Protein AF-A0A7J2ZHB6-F1 (afdb_monomer)

Foldseek 3Di:
DPDPVVVDQADWAADDDDPDPVCVPDPLSVLVVVCVRGVVDDVVDPDCLLSLLSVLQLCCLQPVVDFDALVSSCVSSVVVVDHDDSVVSVVSLVVCVRLQQWDADPRTIHGDDDPPDDRRPSPVSVVVSVVVVVVVVVVVVVVVVVVVVVVVVD

Nearest PDB structures (foldseek):
  4ray-assembly1_A  TM=6.990E-01  e=2.306E-03  Magnetospirillum gryphiswaldense MSR-1 v2
  2qen-assembly1_A  TM=7.026E-01  e=2.175E-01  unclassified
  5c8h-assembly1_A  TM=6.369E-01  e=1.613E-01  Homo sapiens
  7ctg-assembly1_B  TM=5.648E-01  e=9.993E-02  Homo sapiens
  5ujm-assembly1_B  TM=4.533E-01  e=2.049E-01  Homo sapiens

Sequence (154 aa):
MIPEASLIESEFVVRDMQLTKEVRMTKKSLIRWIALSLGLISPNESRKTMLDLLEALFYFQLSEGKEPDVHELTEYMRKNGREVSEKTVFYHLLQLKKAGLVKRNKGRYSFPQSPEAEKGDVASSIEYTYKRNSEEAFRKIKEALVVLSRMYRK

Solvent-accessible surface area (backbone atoms only — not comparable to full-atom values): 9055 Å² total; per-residue (Å²): 132,81,64,67,75,78,72,58,90,71,77,87,46,80,51,94,71,88,85,49,72,74,38,71,72,38,73,70,42,42,50,49,49,52,35,43,30,50,53,76,45,61,88,89,60,80,77,51,65,67,53,50,48,49,50,40,52,49,44,32,36,71,74,66,72,41,63,45,37,65,65,58,44,41,51,51,34,40,76,71,78,37,92,67,55,61,70,58,53,50,51,51,52,50,52,36,34,69,61,55,58,32,41,77,57,97,74,22,39,40,63,45,74,33,98,87,51,63,94,68,47,57,66,56,16,54,51,46,50,53,51,54,54,47,52,54,51,51,50,54,52,51,53,52,51,55,55,51,56,59,60,77,75,107

Secondary structure (DSSP, 8-state):
---GGGG-S-----------HHHHT-HHHHHHHHHHHTTSS-TT----HHHHHHHHHHIIIIIS-----HHHHHHHHHHTT----HHHHHHHHHHHHHTTS-EEETTEEE----TTPPTT-HHHHHHHHHHHHHHHHHHHHHHHHHHHHHHHT-

pLDDT: mean 91.48, std 6.8, range [61.19, 98.31]

Structure (mmCIF, N/CA/C/O backbone):
data_AF-A0A7J2ZHB6-F1
#
_entry.id   AF-A0A7J2ZHB6-F1
#
loop_
_atom_site.group_PDB
_atom_site.id
_atom_site.type_symbol
_atom_site.label_atom_id
_atom_site.label_alt_id
_atom_site.label_comp_id
_atom_site.label_asym_id
_atom_site.label_entity_id
_atom_site.label_seq_id
_atom_site.pdbx_PDB_ins_code
_atom_site.Cartn_x
_atom_site.Cartn_y
_atom_site.Cartn_z
_atom_site.occupancy
_atom_site.B_iso_or_equiv
_atom_site.auth_seq_id
_atom_site.auth_comp_id
_atom_site.auth_asym_id
_atom_site.auth_atom_id
_atom_site.pdbx_PDB_model_num
ATOM 1 N N . MET A 1 1 ? 30.859 0.999 -14.050 1.00 73.56 1 MET A N 1
ATOM 2 C CA . MET A 1 1 ? 29.656 0.141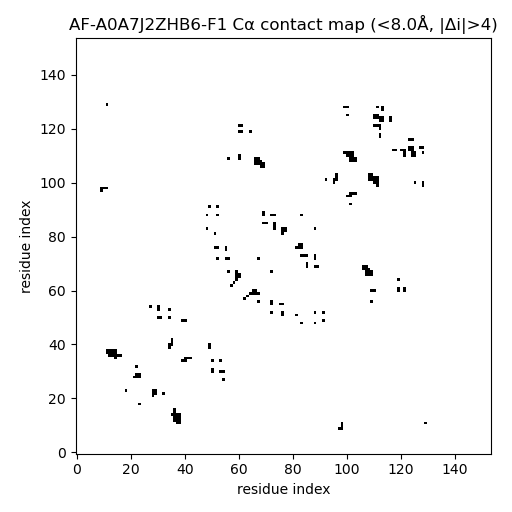 -14.013 1.00 73.56 1 MET A CA 1
ATOM 3 C C . MET A 1 1 ? 28.553 0.952 -13.354 1.00 73.56 1 MET A C 1
ATOM 5 O O . MET 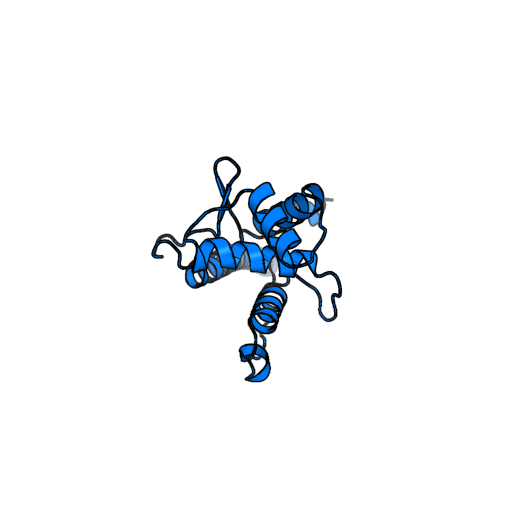A 1 1 ? 28.826 1.546 -12.319 1.00 73.56 1 MET A O 1
ATOM 9 N N . ILE A 1 2 ? 27.383 1.088 -13.981 1.00 79.44 2 ILE A N 1
ATOM 10 C CA . ILE A 1 2 ? 26.264 1.836 -13.384 1.00 79.44 2 ILE A CA 1
ATOM 11 C C . ILE A 1 2 ? 25.688 0.978 -12.244 1.00 79.44 2 ILE A C 1
ATOM 13 O O . ILE A 1 2 ? 25.465 -0.209 -12.479 1.00 79.44 2 ILE A O 1
ATOM 17 N N . PRO A 1 3 ? 25.466 1.514 -11.029 1.00 89.50 3 PRO A N 1
ATOM 18 C CA . PRO A 1 3 ? 24.839 0.753 -9.952 1.00 89.50 3 PRO A CA 1
ATOM 19 C C . PRO A 1 3 ? 23.414 0.347 -10.343 1.00 89.50 3 PRO A C 1
ATOM 21 O O . PRO A 1 3 ? 22.564 1.214 -10.531 1.00 89.50 3 PRO A O 1
ATOM 24 N N . GLU A 1 4 ? 23.125 -0.949 -10.440 1.00 88.31 4 GLU A N 1
ATOM 25 C CA . GLU A 1 4 ? 21.820 -1.451 -10.910 1.00 88.31 4 GLU A CA 1
ATOM 26 C C . GLU A 1 4 ? 20.647 -0.924 -10.076 1.00 88.31 4 GLU A C 1
ATOM 28 O O . GLU A 1 4 ? 19.624 -0.522 -10.621 1.00 88.31 4 GLU A O 1
ATOM 33 N N . ALA A 1 5 ? 20.831 -0.806 -8.759 1.00 89.06 5 ALA A N 1
ATOM 34 C CA . ALA A 1 5 ? 19.823 -0.253 -7.858 1.00 89.06 5 ALA A CA 1
ATOM 35 C C . ALA A 1 5 ? 19.419 1.191 -8.211 1.00 89.06 5 ALA A C 1
ATOM 37 O O . ALA A 1 5 ? 18.286 1.587 -7.958 1.00 89.06 5 ALA A O 1
ATOM 38 N N . SER A 1 6 ? 20.319 1.978 -8.814 1.00 89.38 6 SER A N 1
ATOM 39 C CA . SER A 1 6 ? 20.014 3.354 -9.236 1.00 89.38 6 SER A CA 1
ATOM 40 C C . SER A 1 6 ? 19.110 3.427 -10.471 1.00 89.38 6 SER A C 1
ATOM 42 O O . SER A 1 6 ? 18.554 4.485 -10.751 1.00 89.38 6 SER A O 1
ATOM 44 N N . LEU A 1 7 ? 18.939 2.310 -11.186 1.00 90.50 7 LEU A N 1
ATOM 45 C CA . LEU A 1 7 ? 18.047 2.195 -12.340 1.00 90.50 7 LEU A CA 1
ATOM 46 C C . LEU A 1 7 ? 16.606 1.840 -11.936 1.00 90.50 7 LEU A C 1
ATOM 48 O O . LEU A 1 7 ? 15.701 1.909 -12.766 1.00 90.50 7 LEU A O 1
ATOM 52 N N . ILE A 1 8 ? 16.379 1.455 -10.675 1.00 89.38 8 ILE A N 1
ATOM 53 C CA . ILE A 1 8 ? 15.058 1.080 -10.168 1.00 89.38 8 ILE A CA 1
ATOM 54 C C . ILE A 1 8 ? 14.340 2.340 -9.681 1.00 89.38 8 ILE A C 1
ATOM 56 O O . ILE A 1 8 ? 14.593 2.843 -8.589 1.00 89.38 8 ILE A O 1
ATOM 60 N N . GLU A 1 9 ? 13.411 2.845 -10.492 1.00 85.75 9 GLU A N 1
ATOM 61 C CA . GLU A 1 9 ? 12.576 3.994 -10.114 1.00 85.75 9 GLU A CA 1
ATOM 62 C C . GLU A 1 9 ? 11.514 3.631 -9.065 1.00 85.75 9 GLU A C 1
ATOM 64 O O . GLU A 1 9 ? 11.199 4.435 -8.187 1.00 85.75 9 GLU A O 1
ATOM 69 N N . SER A 1 10 ? 10.955 2.421 -9.147 1.00 83.31 10 SER A N 1
ATOM 70 C CA . SER A 1 10 ? 9.963 1.912 -8.197 1.00 83.31 10 SER A CA 1
ATOM 71 C C . SER A 1 10 ? 9.872 0.391 -8.263 1.00 83.31 10 SER A C 1
ATOM 73 O O . S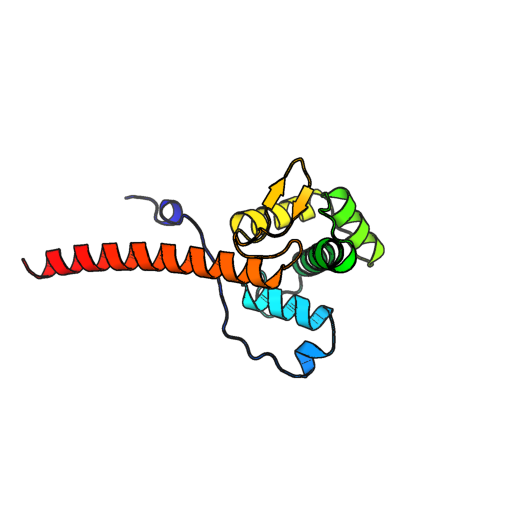ER A 1 10 ? 10.062 -0.190 -9.330 1.00 83.31 10 SER A O 1
ATOM 75 N N . GLU A 1 11 ? 9.522 -0.228 -7.139 1.00 85.19 11 GLU A N 1
ATOM 76 C CA . GLU A 1 11 ? 9.213 -1.653 -7.040 1.00 85.19 11 GLU A CA 1
ATOM 77 C C . GLU A 1 11 ? 7.798 -1.806 -6.480 1.00 85.19 11 GLU A C 1
ATOM 79 O O . GLU A 1 11 ? 7.431 -1.152 -5.500 1.00 85.19 11 GLU A O 1
ATOM 84 N N . PHE A 1 12 ? 6.992 -2.645 -7.123 1.00 85.69 12 PHE A N 1
ATOM 85 C CA . PHE A 1 12 ? 5.634 -2.955 -6.699 1.00 85.69 12 PHE A CA 1
ATOM 86 C C . PHE A 1 12 ? 5.347 -4.431 -6.956 1.00 85.69 12 PHE A C 1
ATOM 88 O O . PHE A 1 12 ? 5.845 -5.024 -7.913 1.00 85.69 12 PHE A O 1
ATOM 95 N N . VAL A 1 13 ? 4.539 -5.026 -6.083 1.00 89.88 13 VAL A N 1
ATOM 96 C CA . VAL A 1 13 ? 4.200 -6.447 -6.128 1.00 89.88 13 VAL A CA 1
ATOM 97 C C . VAL A 1 13 ? 2.688 -6.581 -6.156 1.00 89.88 13 VAL A C 1
ATOM 99 O O . VAL A 1 13 ? 2.001 -6.018 -5.310 1.00 89.88 13 VAL A O 1
ATOM 102 N N . VAL A 1 14 ? 2.182 -7.366 -7.104 1.00 92.44 14 VAL A N 1
ATOM 103 C CA . VAL A 1 14 ? 0.791 -7.828 -7.118 1.00 92.44 14 VAL A CA 1
ATOM 104 C C . VAL A 1 14 ? 0.821 -9.345 -7.135 1.00 92.44 14 VAL A C 1
ATOM 106 O O . VAL A 1 14 ? 1.302 -9.950 -8.091 1.00 92.44 14 VAL A O 1
ATOM 109 N N . ARG A 1 15 ? 0.356 -9.966 -6.053 1.00 94.75 15 ARG A N 1
ATOM 110 C CA . ARG A 1 15 ? 0.237 -11.420 -5.942 1.00 94.75 15 ARG A CA 1
ATOM 111 C C . ARG A 1 15 ? -1.157 -11.829 -6.392 1.00 94.75 15 ARG A C 1
ATOM 113 O O . ARG A 1 15 ? -2.143 -11.339 -5.846 1.00 94.75 15 ARG A O 1
ATOM 120 N N . ASP A 1 16 ? -1.222 -12.761 -7.334 1.00 95.25 16 ASP A N 1
ATOM 121 C CA . ASP A 1 16 ? -2.461 -13.476 -7.626 1.00 95.25 16 ASP A CA 1
ATOM 122 C C . ASP A 1 16 ? -2.784 -14.398 -6.442 1.00 95.25 16 ASP A C 1
ATOM 124 O O . ASP A 1 16 ? -2.006 -15.288 -6.087 1.00 95.25 16 ASP A O 1
ATOM 128 N N . MET A 1 17 ? -3.886 -14.111 -5.755 1.00 95.88 17 MET A N 1
ATOM 129 C CA . MET A 1 17 ? -4.275 -14.772 -4.515 1.00 95.88 17 MET A CA 1
ATOM 130 C C . MET A 1 17 ? -5.741 -15.178 -4.581 1.00 95.88 17 MET A C 1
ATOM 132 O O . MET A 1 17 ? -6.605 -14.419 -5.014 1.00 95.88 17 MET A O 1
ATOM 136 N N . GLN A 1 18 ? -6.054 -16.356 -4.049 1.00 96.06 18 GLN A N 1
ATOM 137 C CA . GLN A 1 18 ? -7.443 -16.765 -3.884 1.00 96.06 18 GLN A CA 1
ATOM 138 C C . GLN A 1 18 ? -8.113 -15.944 -2.775 1.00 96.06 18 GLN A C 1
ATOM 140 O O . GLN A 1 18 ? -7.598 -15.842 -1.658 1.00 96.06 18 GLN A O 1
ATOM 145 N N . LEU A 1 19 ? -9.290 -15.385 -3.065 1.00 95.94 19 LEU A N 1
ATOM 146 C CA . LEU A 1 19 ? -10.130 -14.688 -2.088 1.00 95.94 19 LEU A CA 1
ATOM 147 C C . LEU A 1 19 ? -11.218 -15.633 -1.550 1.00 95.94 19 LEU A C 1
ATOM 149 O O . LEU A 1 19 ? -12.389 -15.556 -1.945 1.00 95.94 19 LEU A O 1
ATOM 153 N N . THR A 1 20 ? -10.801 -16.553 -0.674 1.00 96.38 20 THR A N 1
ATOM 154 C CA . THR A 1 20 ? -11.652 -17.613 -0.106 1.00 96.38 20 THR A CA 1
ATOM 155 C C . THR A 1 20 ? -12.720 -17.065 0.850 1.00 96.38 20 THR A C 1
ATOM 157 O O . THR A 1 20 ? -12.722 -15.882 1.209 1.00 96.38 20 THR A O 1
ATOM 160 N N . LYS A 1 21 ? -13.657 -17.923 1.277 1.00 95.25 21 LYS A N 1
ATOM 161 C CA . LYS A 1 21 ? -14.714 -17.537 2.227 1.00 95.25 21 LYS A CA 1
ATOM 162 C C . LYS A 1 21 ? -14.127 -17.120 3.574 1.00 95.25 21 LYS A C 1
ATOM 164 O O . LYS A 1 21 ? -14.548 -16.107 4.117 1.00 95.25 21 LYS A O 1
ATOM 169 N N . GLU A 1 22 ? -13.123 -17.843 4.057 1.00 93.69 22 GLU A N 1
ATOM 170 C CA . GLU A 1 22 ? -12.447 -17.624 5.340 1.00 93.69 22 GLU A CA 1
ATOM 171 C C . GLU A 1 22 ? -11.814 -16.232 5.400 1.00 93.69 22 GLU A C 1
ATOM 173 O O . GLU A 1 22 ? -11.956 -15.519 6.394 1.00 93.69 22 GLU A O 1
ATOM 178 N N . VAL A 1 23 ? -11.183 -15.798 4.302 1.00 93.94 23 VAL A N 1
ATOM 179 C CA . VAL A 1 23 ? -10.606 -14.452 4.199 1.00 93.94 23 VAL A CA 1
ATOM 180 C C . VAL A 1 23 ? -11.681 -13.380 4.377 1.00 93.94 23 VAL A C 1
ATOM 182 O O . VAL A 1 23 ? -11.451 -12.383 5.059 1.00 93.94 23 VAL A O 1
ATOM 185 N N . ARG A 1 24 ? -12.871 -13.594 3.806 1.00 94.94 24 ARG A N 1
ATOM 186 C CA . ARG A 1 24 ? -13.994 -12.646 3.853 1.00 94.94 24 ARG A CA 1
ATOM 187 C C . ARG A 1 24 ? -14.687 -12.586 5.217 1.00 94.94 24 ARG A C 1
ATOM 189 O O . ARG A 1 24 ? -15.470 -11.669 5.440 1.00 94.94 24 ARG A O 1
ATOM 196 N N . MET A 1 25 ? -14.409 -13.517 6.135 1.00 93.94 25 MET A N 1
ATOM 197 C CA . MET A 1 25 ? -15.124 -13.604 7.416 1.00 93.94 25 MET A CA 1
ATOM 198 C C . MET A 1 25 ? -14.794 -12.471 8.389 1.00 93.94 25 MET A C 1
ATOM 200 O O . MET A 1 25 ? -15.607 -12.157 9.255 1.00 93.94 25 MET A O 1
ATOM 204 N N . THR A 1 26 ? -13.601 -11.872 8.307 1.00 94.81 26 THR A N 1
ATOM 205 C CA . THR A 1 26 ? -13.172 -10.853 9.278 1.00 94.81 26 THR A CA 1
ATOM 206 C C . THR A 1 26 ? -12.431 -9.702 8.608 1.00 94.81 26 THR A C 1
ATOM 208 O O . THR A 1 26 ? -11.621 -9.911 7.705 1.00 94.81 26 THR A O 1
ATOM 211 N N . LYS A 1 27 ? -12.632 -8.478 9.122 1.00 93.62 27 LYS A N 1
ATOM 212 C CA . LYS A 1 27 ? -11.907 -7.270 8.680 1.00 93.62 27 LYS A CA 1
ATOM 213 C C . LYS A 1 27 ? -10.392 -7.480 8.699 1.00 93.62 27 LYS A C 1
ATOM 215 O O . LYS A 1 27 ? -9.707 -7.198 7.725 1.00 93.62 27 LYS A O 1
ATOM 220 N N . LYS A 1 28 ? -9.881 -8.068 9.781 1.00 92.69 28 LYS A N 1
ATOM 221 C CA . LYS A 1 28 ? -8.456 -8.371 9.951 1.00 92.69 28 LYS A CA 1
ATOM 222 C C . LYS A 1 28 ? -7.913 -9.316 8.875 1.00 92.69 28 LYS A C 1
ATOM 224 O O . LYS A 1 28 ? -6.790 -9.124 8.412 1.00 92.69 28 LYS A O 1
ATOM 229 N N . SER A 1 29 ? -8.693 -10.323 8.477 1.00 94.44 29 SER A N 1
ATOM 230 C CA . SER A 1 29 ? -8.287 -11.252 7.416 1.00 94.44 29 SER A CA 1
ATOM 231 C C . SER A 1 29 ? -8.283 -10.570 6.052 1.00 94.44 29 SER A C 1
ATOM 233 O O . SER A 1 29 ? -7.320 -10.746 5.311 1.00 94.44 29 SER A O 1
ATOM 235 N N . LEU A 1 30 ? -9.268 -9.713 5.763 1.00 96.06 30 LEU A N 1
ATOM 236 C CA . LEU A 1 30 ? -9.290 -8.900 4.543 1.00 96.06 30 LEU A CA 1
ATOM 237 C C . LEU A 1 30 ? -8.105 -7.933 4.470 1.00 96.06 30 LEU A C 1
ATOM 239 O O . LEU A 1 30 ? -7.419 -7.891 3.456 1.00 96.06 30 LEU A O 1
ATOM 243 N N . ILE A 1 31 ? -7.804 -7.208 5.549 1.00 95.38 31 ILE A N 1
ATOM 244 C CA . ILE A 1 31 ? -6.677 -6.263 5.591 1.00 95.38 31 ILE A CA 1
ATOM 245 C C . ILE A 1 31 ? -5.351 -6.996 5.391 1.00 95.38 31 ILE A C 1
ATOM 247 O O . ILE A 1 31 ? -4.510 -6.555 4.608 1.00 95.38 31 ILE A O 1
ATOM 251 N N . ARG A 1 32 ? -5.167 -8.148 6.051 1.00 95.12 32 ARG A N 1
ATOM 252 C CA . ARG A 1 32 ? -3.977 -8.980 5.846 1.00 95.12 32 ARG A CA 1
ATOM 253 C C . ARG A 1 32 ? -3.891 -9.499 4.416 1.00 95.12 32 ARG A C 1
ATOM 255 O O . ARG A 1 32 ? -2.801 -9.500 3.854 1.00 95.12 32 ARG A O 1
ATOM 262 N N . TRP A 1 33 ? -5.009 -9.931 3.840 1.00 96.38 33 TRP A N 1
ATOM 263 C CA . TRP A 1 33 ? -5.058 -10.399 2.460 1.00 96.38 33 TRP A CA 1
ATOM 264 C C . TRP A 1 33 ? -4.688 -9.281 1.485 1.00 96.38 33 TRP A C 1
ATOM 266 O O . TRP A 1 33 ? -3.826 -9.493 0.643 1.00 96.38 33 TRP A O 1
ATOM 276 N N . ILE A 1 34 ? -5.227 -8.070 1.664 1.00 95.25 34 ILE A N 1
ATOM 277 C CA . ILE A 1 34 ? -4.869 -6.897 0.856 1.00 95.25 34 ILE A CA 1
ATOM 278 C C . ILE A 1 34 ? -3.371 -6.608 0.996 1.00 95.25 34 ILE A C 1
ATOM 280 O O . ILE A 1 34 ? -2.662 -6.541 -0.004 1.00 95.25 34 ILE A O 1
ATOM 284 N N . ALA A 1 35 ? -2.851 -6.527 2.221 1.00 94.50 35 ALA A N 1
ATOM 285 C CA . ALA A 1 35 ? -1.432 -6.267 2.453 1.00 94.50 35 ALA A CA 1
ATOM 286 C C . ALA A 1 35 ? -0.516 -7.338 1.832 1.00 94.50 35 ALA A C 1
ATOM 288 O O . ALA A 1 35 ? 0.540 -7.008 1.293 1.00 94.50 35 ALA A O 1
ATOM 289 N N . LEU A 1 36 ? -0.917 -8.614 1.876 1.00 95.00 36 LEU A N 1
ATOM 290 C CA . LEU A 1 36 ? -0.207 -9.702 1.204 1.00 95.00 36 LEU A CA 1
ATOM 291 C C . LEU A 1 36 ? -0.299 -9.580 -0.318 1.00 95.00 36 LEU A C 1
ATOM 293 O O . LEU A 1 36 ? 0.724 -9.744 -0.978 1.00 95.00 36 LEU A O 1
ATOM 297 N N . SER A 1 37 ? -1.476 -9.281 -0.868 1.00 95.00 37 SER A N 1
ATOM 298 C CA . SER A 1 37 ? -1.680 -9.149 -2.314 1.00 95.00 37 SER A CA 1
ATOM 299 C C . SER A 1 37 ? -0.819 -8.035 -2.907 1.00 95.00 37 SER A C 1
ATOM 301 O O . SER A 1 37 ? -0.245 -8.211 -3.972 1.00 95.00 37 SER A O 1
ATOM 303 N N . LEU A 1 38 ? -0.628 -6.945 -2.161 1.00 92.88 38 LEU A N 1
ATOM 304 C CA . LEU A 1 38 ? 0.173 -5.783 -2.552 1.00 92.88 38 LEU A CA 1
ATOM 305 C C . LEU A 1 38 ? 1.662 -5.904 -2.163 1.00 92.88 38 LEU A C 1
ATOM 307 O O . LEU A 1 38 ? 2.412 -4.935 -2.237 1.00 92.88 38 LEU A O 1
ATOM 311 N N . GLY A 1 39 ? 2.086 -7.065 -1.648 1.00 91.88 39 GLY A N 1
ATOM 312 C CA . GLY A 1 39 ? 3.465 -7.318 -1.216 1.00 91.88 39 GLY A CA 1
ATOM 313 C C . GLY A 1 39 ? 3.976 -6.450 -0.060 1.00 91.88 39 GLY A C 1
ATOM 314 O O . GLY A 1 39 ? 5.177 -6.421 0.183 1.00 91.88 39 GLY A O 1
ATOM 315 N N . LEU A 1 40 ? 3.089 -5.786 0.686 1.00 91.69 40 LEU A N 1
ATOM 316 C CA . LEU A 1 40 ? 3.447 -4.914 1.815 1.00 91.69 40 LEU A CA 1
ATOM 317 C C . LEU A 1 40 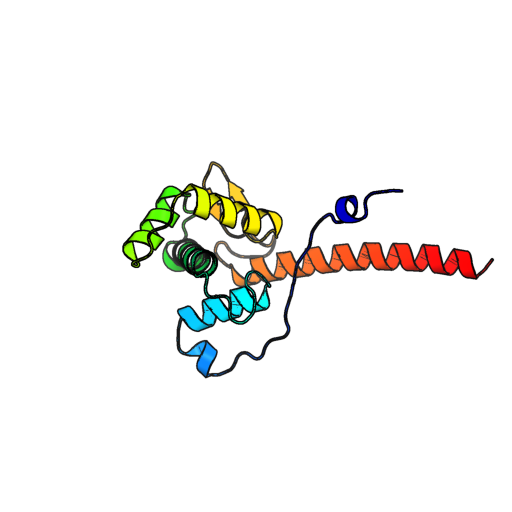? 3.949 -5.683 3.035 1.00 91.69 40 LEU A C 1
ATOM 319 O O . LEU A 1 40 ? 4.606 -5.113 3.905 1.00 91.69 40 LEU A O 1
ATOM 323 N N . ILE A 1 41 ? 3.603 -6.966 3.107 1.00 92.50 41 ILE A N 1
ATOM 324 C CA . ILE A 1 41 ? 4.091 -7.898 4.117 1.00 92.50 41 ILE A CA 1
ATOM 325 C C . ILE A 1 41 ? 4.491 -9.227 3.476 1.00 92.50 41 ILE A C 1
ATOM 327 O O . ILE A 1 41 ? 3.992 -9.630 2.411 1.00 92.50 41 ILE A O 1
ATOM 331 N N . SER A 1 42 ? 5.379 -9.937 4.162 1.00 90.94 42 SER A N 1
ATOM 332 C CA . SER A 1 42 ? 5.761 -11.298 3.787 1.00 90.94 42 SER A CA 1
ATOM 333 C C . SER A 1 42 ? 4.765 -12.338 4.321 1.00 90.94 42 SER A C 1
ATOM 335 O O . SER A 1 42 ? 4.107 -12.112 5.347 1.00 90.94 42 SER A O 1
ATOM 337 N N . PRO A 1 43 ? 4.644 -13.512 3.671 1.00 90.44 43 PRO A N 1
ATOM 338 C CA . PRO A 1 43 ? 3.982 -14.663 4.276 1.00 90.44 43 PRO A CA 1
ATOM 339 C C . PRO A 1 43 ? 4.558 -14.941 5.668 1.00 90.44 43 PRO A C 1
ATOM 341 O O . PRO A 1 43 ? 5.750 -14.759 5.901 1.00 90.44 43 PRO A O 1
ATOM 344 N N . ASN A 1 44 ? 3.705 -15.351 6.608 1.00 86.06 44 ASN A N 1
ATOM 345 C CA . ASN A 1 44 ? 4.078 -15.601 8.009 1.00 86.06 44 ASN A CA 1
ATOM 346 C C . ASN A 1 44 ? 4.676 -14.401 8.766 1.00 86.06 44 ASN A C 1
ATOM 348 O O . ASN A 1 44 ? 5.112 -14.562 9.904 1.00 86.06 44 ASN A O 1
ATOM 352 N N . GLU A 1 45 ? 4.639 -13.186 8.203 1.00 84.12 45 GLU A N 1
ATOM 353 C CA . GLU A 1 45 ? 5.118 -12.008 8.917 1.00 84.12 45 GLU A CA 1
ATOM 354 C C . GLU A 1 45 ? 4.268 -11.759 10.167 1.00 84.12 45 GLU A C 1
ATOM 356 O O . GLU A 1 45 ? 3.034 -11.628 10.106 1.00 84.12 45 GLU A O 1
ATOM 361 N N . SER A 1 46 ? 4.967 -11.737 11.304 1.00 74.19 46 SER A N 1
ATOM 362 C CA . SER A 1 46 ? 4.416 -11.553 12.644 1.00 74.19 46 SER A CA 1
ATOM 363 C C . SER A 1 46 ? 4.320 -10.083 13.041 1.00 74.19 46 SER A C 1
ATOM 365 O O . SER A 1 46 ? 3.528 -9.749 13.924 1.00 74.19 46 SER A O 1
ATOM 367 N N . ARG A 1 47 ? 5.087 -9.197 12.385 1.00 77.00 47 ARG A N 1
ATOM 368 C CA . ARG A 1 47 ? 5.046 -7.748 12.611 1.00 77.00 47 ARG A CA 1
ATOM 369 C C . ARG A 1 47 ? 3.711 -7.196 12.124 1.00 77.00 47 ARG A C 1
ATOM 371 O O . ARG A 1 47 ? 3.405 -7.228 10.936 1.00 77.00 47 ARG A O 1
ATOM 378 N N . LYS A 1 48 ? 2.905 -6.703 13.066 1.00 86.31 48 LYS A N 1
ATOM 379 C CA . LYS A 1 48 ? 1.529 -6.251 12.805 1.00 86.31 48 LYS A CA 1
ATOM 380 C C . LYS A 1 48 ? 1.431 -4.772 12.463 1.00 86.31 48 LYS A C 1
ATOM 382 O O . LYS A 1 48 ? 0.429 -4.382 11.887 1.00 86.31 48 LYS A O 1
ATOM 387 N N . THR A 1 49 ? 2.480 -3.984 12.698 1.00 92.62 49 THR A N 1
ATOM 388 C CA . THR A 1 49 ? 2.425 -2.523 12.577 1.00 92.62 49 THR A CA 1
ATOM 389 C C . THR A 1 49 ? 1.942 -2.035 11.212 1.00 92.62 49 THR A C 1
ATOM 391 O O . THR A 1 49 ? 1.124 -1.126 11.162 1.00 92.62 49 THR A O 1
ATOM 394 N N . MET A 1 50 ? 2.381 -2.656 10.109 1.00 93.44 50 MET A N 1
ATOM 395 C CA . MET A 1 50 ? 1.879 -2.316 8.770 1.00 93.44 50 MET A CA 1
ATOM 396 C C . MET A 1 50 ? 0.384 -2.633 8.617 1.00 93.44 50 MET A C 1
ATOM 398 O O . MET A 1 50 ? -0.354 -1.850 8.031 1.00 93.44 50 MET A O 1
ATOM 402 N N . LEU A 1 51 ? -0.082 -3.758 9.166 1.00 94.75 51 LEU A N 1
ATOM 403 C CA . LEU A 1 51 ? -1.498 -4.138 9.131 1.00 94.75 51 LEU A CA 1
ATOM 404 C C . LEU A 1 51 ? -2.350 -3.204 9.988 1.00 94.75 51 LEU A C 1
ATOM 406 O O . LEU A 1 51 ? -3.393 -2.752 9.531 1.00 94.75 51 LEU A O 1
ATOM 410 N N . ASP A 1 52 ? -1.882 -2.896 11.195 1.00 95.25 52 ASP A N 1
ATOM 411 C CA . ASP A 1 52 ? -2.555 -1.991 12.124 1.00 95.25 52 ASP A CA 1
ATOM 412 C C . ASP A 1 52 ? -2.617 -0.561 11.530 1.00 95.25 52 ASP A C 1
ATOM 414 O O . ASP A 1 52 ? -3.627 0.130 11.655 1.00 95.25 52 ASP A O 1
ATOM 418 N N . LEU A 1 53 ? -1.571 -0.129 10.809 1.00 96.56 53 LEU A N 1
ATOM 419 C CA . LEU A 1 53 ? -1.550 1.146 10.086 1.00 96.56 53 LEU A CA 1
ATOM 420 C C . LEU A 1 53 ? -2.520 1.155 8.896 1.00 96.56 53 LEU A C 1
ATOM 422 O O . LEU A 1 53 ? -3.230 2.139 8.698 1.00 96.56 53 LEU A O 1
ATOM 426 N N . LEU A 1 54 ? -2.560 0.082 8.100 1.00 95.81 54 LEU A N 1
ATOM 427 C CA . LEU A 1 54 ? -3.521 -0.045 7.000 1.00 95.81 54 LEU A CA 1
ATOM 428 C C . LEU A 1 54 ? -4.958 -0.042 7.521 1.00 95.81 54 LEU A C 1
ATOM 430 O O . LEU A 1 54 ? -5.807 0.626 6.942 1.00 95.81 54 LEU A O 1
ATOM 434 N N . GLU A 1 55 ? -5.221 -0.729 8.633 1.00 96.12 55 GLU A N 1
ATOM 435 C CA . GLU A 1 55 ? -6.519 -0.697 9.305 1.00 96.12 55 GLU A CA 1
ATOM 436 C C . GLU A 1 55 ? -6.913 0.728 9.699 1.00 96.12 55 GLU A C 1
ATOM 438 O O . GLU A 1 55 ? -8.022 1.158 9.386 1.00 96.12 55 GLU A O 1
ATOM 443 N N . ALA A 1 56 ? -5.995 1.480 10.314 1.00 96.81 56 ALA A N 1
ATOM 444 C CA . ALA A 1 56 ? -6.220 2.875 10.677 1.00 96.81 56 ALA A CA 1
ATOM 445 C C . ALA A 1 56 ? -6.511 3.751 9.445 1.00 96.81 56 ALA A C 1
ATOM 447 O O . ALA A 1 56 ? -7.478 4.511 9.435 1.00 96.81 56 ALA A O 1
ATOM 448 N N . LEU A 1 57 ? -5.716 3.618 8.378 1.00 96.44 57 LEU A N 1
ATOM 449 C CA . LEU A 1 57 ? -5.916 4.360 7.129 1.00 96.44 57 LEU A CA 1
ATOM 450 C C . LEU A 1 57 ? -7.274 4.047 6.488 1.00 96.44 57 LEU A C 1
ATOM 452 O O . LEU A 1 57 ? -7.988 4.966 6.086 1.00 96.44 57 LEU A O 1
ATOM 456 N N . PHE A 1 58 ? -7.654 2.769 6.416 1.00 95.44 58 PHE A N 1
ATOM 457 C CA . PHE A 1 58 ? -8.960 2.367 5.896 1.00 95.44 58 PHE A CA 1
ATOM 458 C C . PHE A 1 58 ? -10.100 2.877 6.771 1.00 95.44 58 PHE A C 1
ATOM 460 O O . PHE A 1 58 ? -11.095 3.348 6.231 1.00 95.44 58 PHE A O 1
ATOM 467 N N . TYR A 1 59 ? -9.960 2.839 8.097 1.00 96.00 59 TYR A N 1
ATOM 468 C CA . TYR A 1 59 ? -10.955 3.393 9.010 1.00 96.00 59 TYR A CA 1
ATOM 469 C C . TYR A 1 59 ? -11.199 4.880 8.733 1.00 96.00 59 TYR A C 1
ATOM 471 O O . TYR A 1 59 ? -12.328 5.274 8.435 1.00 96.00 59 TYR A O 1
ATOM 479 N N . PHE A 1 60 ? -10.148 5.704 8.746 1.00 95.94 60 PHE A N 1
ATOM 480 C CA . PHE A 1 60 ? -10.312 7.142 8.535 1.00 95.94 60 PHE A CA 1
ATOM 481 C C . PHE A 1 60 ? -10.844 7.473 7.136 1.00 95.94 60 PHE A C 1
ATOM 483 O O . PHE A 1 60 ? -11.699 8.344 6.999 1.00 95.94 60 PHE A O 1
ATOM 490 N N . GLN A 1 61 ? -10.397 6.765 6.096 1.00 92.19 61 GLN A N 1
ATOM 491 C CA . GLN A 1 61 ? -10.826 7.072 4.734 1.00 92.19 61 GLN A CA 1
ATOM 492 C C . GLN A 1 61 ? -12.239 6.558 4.420 1.00 92.19 61 GLN A C 1
ATOM 494 O O . GLN A 1 61 ? -13.010 7.282 3.794 1.00 92.19 61 GLN A O 1
ATOM 499 N N . LEU A 1 62 ? -12.570 5.326 4.826 1.00 92.19 62 LEU A N 1
ATOM 500 C CA . LEU A 1 62 ? -13.823 4.652 4.459 1.00 92.19 62 LEU A CA 1
ATOM 501 C C . LEU A 1 62 ? -14.954 4.892 5.463 1.00 92.19 62 LEU A C 1
ATOM 503 O O . LEU A 1 62 ? -16.114 4.848 5.074 1.00 92.19 62 LEU A O 1
ATOM 507 N N . SER A 1 63 ? -14.635 5.096 6.746 1.00 92.75 63 SER A N 1
ATOM 508 C CA . SER A 1 63 ? -15.646 5.309 7.796 1.00 92.75 63 SER A CA 1
ATOM 509 C C . SER A 1 63 ? -15.799 6.787 8.152 1.00 92.75 63 SER A C 1
ATOM 511 O O . SER A 1 63 ? -16.919 7.270 8.255 1.00 92.75 63 SER A O 1
ATOM 513 N N . GLU A 1 64 ? -14.690 7.520 8.295 1.00 93.62 64 GLU A N 1
ATOM 514 C CA . GLU A 1 64 ? -14.718 8.935 8.713 1.00 93.62 64 GLU A CA 1
ATOM 515 C C . GLU A 1 64 ? -14.673 9.927 7.537 1.00 93.62 64 GLU A C 1
ATOM 517 O O . GLU A 1 64 ? -14.855 11.128 7.729 1.00 93.62 64 GLU A O 1
ATOM 522 N N . GLY A 1 65 ? -14.371 9.465 6.316 1.00 91.06 65 GLY A N 1
ATOM 523 C CA . GLY A 1 65 ? -14.182 10.340 5.151 1.00 91.06 65 GLY A CA 1
ATOM 524 C C . GLY A 1 65 ? -13.068 11.383 5.333 1.00 91.06 65 GLY A C 1
ATOM 525 O O . GLY A 1 65 ? -13.108 12.454 4.719 1.00 91.06 65 GLY A O 1
ATOM 526 N N . LYS A 1 66 ? -12.084 11.093 6.194 1.00 93.38 66 LYS A N 1
ATOM 527 C CA . LYS A 1 66 ? -11.073 12.035 6.687 1.00 93.38 66 LYS A CA 1
ATOM 528 C C . LYS A 1 66 ? -9.659 11.605 6.308 1.00 93.38 66 LYS A C 1
ATOM 530 O O . LYS A 1 66 ? -9.333 1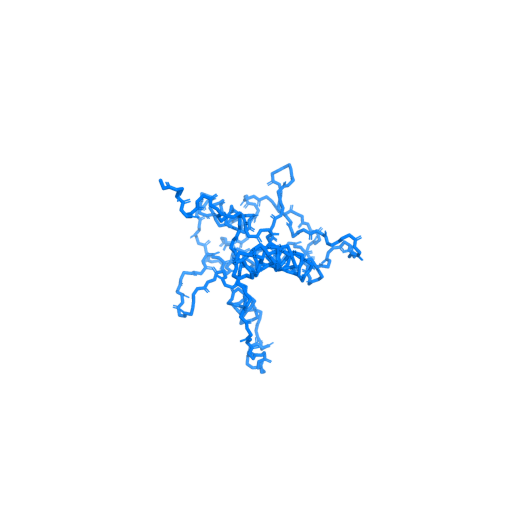0.424 6.304 1.00 93.38 66 LYS A O 1
ATOM 535 N N . GLU A 1 67 ? -8.796 12.591 6.069 1.00 95.44 67 GLU A N 1
ATOM 536 C CA . GLU A 1 67 ? -7.349 12.392 5.944 1.00 95.44 67 GLU A CA 1
ATOM 537 C C . GLU A 1 67 ? -6.680 12.538 7.326 1.00 95.44 67 GLU A C 1
ATOM 539 O O . GLU A 1 67 ? -6.635 13.659 7.859 1.00 95.44 67 GLU A O 1
ATOM 544 N N . PRO A 1 68 ? -6.180 11.454 7.944 1.00 97.19 68 PRO A N 1
ATOM 545 C CA . PRO A 1 68 ? -5.552 11.538 9.255 1.00 97.19 68 PRO A CA 1
ATOM 546 C C . PRO A 1 68 ? -4.116 12.066 9.166 1.00 97.19 68 PRO A C 1
ATOM 548 O O . PRO A 1 68 ? -3.433 11.908 8.150 1.00 97.19 68 PRO A O 1
ATOM 551 N N . ASP A 1 69 ? -3.633 12.678 10.241 1.00 97.62 69 ASP A N 1
ATOM 552 C CA . ASP A 1 69 ? -2.200 12.899 10.455 1.00 97.62 69 ASP A CA 1
ATOM 553 C C . ASP A 1 69 ? -1.535 11.732 11.224 1.00 97.62 69 ASP A C 1
ATOM 555 O O . ASP A 1 69 ? -2.165 10.725 11.554 1.00 97.62 69 ASP A O 1
ATOM 559 N N . VAL A 1 70 ? -0.221 11.829 11.468 1.00 97.12 70 VAL A N 1
ATOM 560 C CA . VAL A 1 70 ? 0.551 10.773 12.161 1.00 97.12 70 VAL A CA 1
ATOM 561 C C . VAL A 1 70 ? 0.064 10.558 13.593 1.00 97.12 70 VAL A C 1
ATOM 563 O O . VAL A 1 70 ? 0.048 9.418 14.062 1.00 97.12 70 VAL A 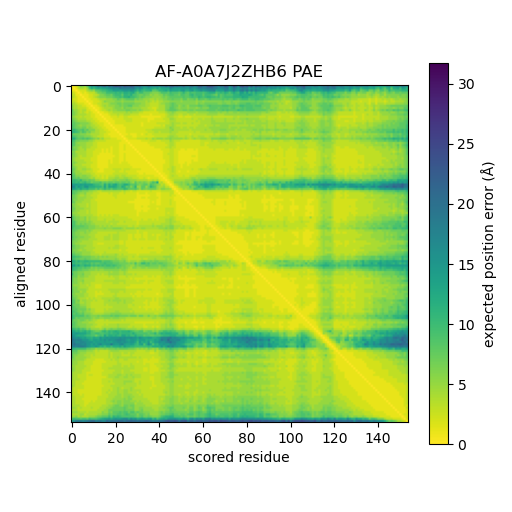O 1
ATOM 566 N N . HIS A 1 71 ? -0.329 11.631 14.278 1.00 96.62 71 HIS A N 1
ATOM 567 C CA . HIS A 1 71 ? -0.794 11.560 15.653 1.00 96.62 71 HIS A CA 1
ATOM 568 C C . HIS A 1 71 ? -2.127 10.812 15.704 1.00 96.62 71 HIS A C 1
ATOM 570 O O . HIS A 1 71 ? -2.255 9.836 16.432 1.00 96.62 71 HIS A O 1
ATOM 576 N N . GLU A 1 72 ? -3.075 11.169 14.836 1.00 97.81 72 GLU A N 1
ATOM 577 C CA . GLU A 1 72 ? -4.384 10.513 14.737 1.00 97.81 72 GLU A CA 1
ATOM 578 C C . GLU A 1 72 ? -4.278 9.011 14.426 1.00 97.81 72 GLU A C 1
ATOM 580 O O . GLU A 1 72 ? -4.983 8.197 15.029 1.00 97.81 72 GLU A O 1
ATOM 585 N N . LEU A 1 73 ? -3.365 8.626 13.528 1.00 97.69 73 LEU A N 1
ATOM 586 C CA . LEU A 1 73 ? -3.081 7.219 13.223 1.00 97.69 73 LEU A CA 1
ATOM 587 C C . LEU A 1 73 ? -2.510 6.481 14.439 1.00 97.69 73 LEU A C 1
ATOM 589 O O . LEU A 1 73 ? -2.951 5.378 14.763 1.00 97.69 73 LEU A O 1
ATOM 593 N N . THR A 1 74 ? -1.558 7.103 15.133 1.00 97.06 74 THR A N 1
ATOM 594 C CA . THR A 1 74 ? -0.925 6.532 16.330 1.00 97.06 74 THR A CA 1
ATOM 595 C C . THR A 1 74 ? -1.942 6.365 17.459 1.00 97.06 74 THR A C 1
ATOM 597 O O . THR A 1 74 ? -2.002 5.310 18.089 1.00 97.06 74 THR A O 1
ATOM 600 N N . GLU A 1 75 ? -2.806 7.360 17.666 1.00 96.75 75 GLU A N 1
ATOM 601 C CA . GLU A 1 75 ? -3.903 7.318 18.631 1.00 96.75 75 GLU A CA 1
ATOM 602 C C . GLU A 1 75 ? -4.903 6.205 18.332 1.00 96.75 75 GLU A C 1
ATOM 604 O O . GLU A 1 75 ? -5.303 5.469 19.238 1.00 96.75 75 GLU A O 1
ATOM 609 N N . TYR A 1 76 ? -5.293 6.049 17.064 1.00 96.94 76 TYR A N 1
ATOM 610 C CA . TYR A 1 76 ? -6.177 4.965 16.650 1.00 96.94 76 TYR A CA 1
ATOM 611 C C . TYR A 1 76 ? -5.556 3.597 16.959 1.00 96.94 76 TYR A C 1
ATOM 613 O O . TYR A 1 76 ? -6.208 2.737 17.553 1.00 96.94 76 TYR A O 1
ATOM 621 N N . MET A 1 77 ? -4.284 3.396 16.606 1.00 95.56 77 MET A N 1
ATOM 622 C CA . MET A 1 77 ? -3.575 2.140 16.871 1.00 95.56 77 MET A CA 1
ATOM 623 C C . MET A 1 77 ? -3.474 1.870 18.381 1.00 95.56 77 MET A C 1
ATOM 625 O O . MET A 1 77 ? -3.776 0.764 18.835 1.00 95.56 77 MET A O 1
ATOM 629 N N . ARG A 1 78 ? -3.165 2.897 19.180 1.00 95.12 78 ARG A N 1
ATOM 630 C CA . ARG A 1 78 ? -3.079 2.812 20.644 1.00 95.12 78 ARG A CA 1
ATOM 631 C C . ARG A 1 78 ? -4.404 2.414 21.287 1.00 95.12 78 ARG A C 1
ATOM 633 O O . ARG A 1 78 ? -4.428 1.496 22.105 1.00 95.12 78 ARG A O 1
ATOM 640 N N . LYS A 1 79 ? -5.514 3.030 20.871 1.00 94.88 79 LYS A N 1
ATOM 641 C CA . LYS A 1 79 ? -6.870 2.676 21.337 1.00 94.88 79 LYS A CA 1
ATOM 642 C C . LYS A 1 79 ? -7.261 1.236 20.996 1.00 94.88 79 LYS A C 1
ATOM 644 O O . LYS A 1 79 ? -8.022 0.625 21.736 1.00 94.88 79 LYS A O 1
ATOM 649 N N . ASN A 1 80 ? -6.698 0.677 19.926 1.00 92.62 80 ASN A N 1
ATOM 650 C CA . ASN A 1 80 ? -6.895 -0.714 19.514 1.00 92.62 80 ASN A CA 1
ATOM 651 C C . ASN A 1 80 ? -5.836 -1.680 20.094 1.00 92.62 80 ASN A C 1
ATOM 653 O O . ASN A 1 80 ? -5.632 -2.782 19.577 1.00 92.62 80 ASN A O 1
ATOM 657 N N . GLY A 1 81 ? -5.157 -1.291 21.181 1.00 89.44 81 GLY A N 1
ATOM 658 C CA . GLY A 1 81 ? -4.237 -2.160 21.921 1.00 89.44 81 GLY A CA 1
ATOM 659 C C . GLY A 1 81 ? -2.881 -2.358 21.239 1.00 89.44 81 GLY A C 1
ATOM 660 O O . GLY A 1 81 ? -2.266 -3.424 21.366 1.00 89.44 81 GLY A O 1
ATOM 661 N N . ARG A 1 82 ? -2.421 -1.364 20.471 1.00 89.31 82 ARG A N 1
ATOM 662 C CA . ARG A 1 82 ? -1.104 -1.364 19.821 1.00 89.31 82 ARG A CA 1
ATOM 663 C C . ARG A 1 82 ? -0.285 -0.163 20.255 1.00 89.31 82 ARG A C 1
ATOM 665 O O . ARG A 1 82 ? -0.529 0.957 19.820 1.00 89.31 82 ARG A O 1
ATOM 672 N N . GLU A 1 83 ? 0.737 -0.415 21.062 1.00 88.62 83 GLU A N 1
ATOM 673 C CA . GLU A 1 83 ? 1.755 0.590 21.348 1.00 88.62 83 GLU A CA 1
ATOM 674 C C . GLU A 1 83 ? 2.762 0.646 20.199 1.00 88.62 83 GLU A C 1
ATOM 676 O O . GLU A 1 83 ? 3.491 -0.308 19.921 1.00 88.62 83 GLU A O 1
ATOM 681 N N . VAL A 1 84 ? 2.778 1.777 19.501 1.00 91.88 84 VAL A N 1
ATOM 682 C CA . VAL A 1 84 ? 3.699 2.062 18.404 1.00 91.88 84 VAL A CA 1
ATOM 683 C C . VAL A 1 84 ? 4.176 3.503 18.531 1.00 91.88 84 VAL A C 1
ATOM 685 O O . VAL A 1 84 ? 3.407 4.393 18.881 1.00 91.88 84 VAL A O 1
ATOM 688 N N . SER A 1 85 ? 5.454 3.748 18.250 1.00 93.00 85 SER A N 1
ATOM 689 C CA . SER A 1 85 ? 5.984 5.110 18.214 1.00 93.00 85 SER A CA 1
ATOM 690 C C . SER A 1 85 ? 5.612 5.817 16.910 1.00 93.00 85 SER A C 1
ATOM 692 O O . SER A 1 85 ? 5.622 5.205 15.838 1.00 93.00 85 SER A O 1
ATOM 694 N N . GLU A 1 86 ? 5.405 7.134 16.968 1.00 94.69 86 GLU A N 1
ATOM 695 C CA . GLU A 1 86 ? 5.156 7.958 15.774 1.00 94.69 86 GLU A CA 1
ATOM 696 C C . GLU A 1 86 ? 6.265 7.805 14.720 1.00 94.69 86 GLU A C 1
ATOM 698 O O . GLU A 1 86 ? 5.994 7.785 13.522 1.00 94.69 86 GLU A O 1
ATOM 703 N N . LYS A 1 87 ? 7.522 7.607 15.148 1.00 94.81 87 LYS A N 1
ATOM 704 C CA . LYS A 1 87 ? 8.658 7.333 14.249 1.00 94.81 87 LYS A CA 1
ATOM 705 C C . LYS A 1 87 ? 8.440 6.066 13.415 1.00 94.81 87 LYS A C 1
ATOM 707 O O . LYS A 1 87 ? 8.771 6.045 12.231 1.00 94.81 87 LYS A O 1
ATOM 712 N N . THR A 1 88 ? 7.887 5.019 14.023 1.00 93.94 88 THR A N 1
ATOM 713 C CA . THR A 1 88 ? 7.593 3.755 13.333 1.00 93.94 88 THR A CA 1
ATOM 714 C C . THR A 1 88 ? 6.421 3.924 12.369 1.00 93.94 88 THR A C 1
ATOM 716 O O . THR A 1 88 ? 6.489 3.460 11.232 1.00 93.94 88 THR A O 1
ATOM 719 N N . VAL A 1 89 ? 5.379 4.654 12.780 1.00 95.94 89 VAL A N 1
ATOM 720 C CA . VAL A 1 89 ? 4.254 5.011 11.901 1.00 95.94 89 VAL A CA 1
ATOM 721 C C . VAL A 1 89 ? 4.749 5.812 10.696 1.00 95.94 89 VAL A C 1
ATOM 723 O O . VAL A 1 89 ? 4.443 5.472 9.555 1.00 95.94 89 VAL A O 1
ATOM 726 N N . PHE A 1 90 ? 5.594 6.819 10.922 1.00 95.25 90 PHE A N 1
ATOM 727 C CA . PHE A 1 90 ? 6.190 7.631 9.864 1.00 95.25 90 PHE A CA 1
ATOM 728 C C . PHE A 1 90 ? 7.024 6.798 8.886 1.00 95.25 90 PHE A C 1
ATOM 730 O O . PHE A 1 90 ? 6.926 6.992 7.674 1.00 95.25 90 PHE A O 1
ATOM 737 N N . TYR A 1 91 ? 7.818 5.851 9.391 1.00 94.56 91 TYR A N 1
ATOM 738 C CA . TYR A 1 91 ? 8.589 4.935 8.552 1.00 94.56 91 TYR A CA 1
ATOM 739 C C . TYR A 1 91 ? 7.686 4.131 7.607 1.00 94.56 91 TYR A C 1
ATOM 741 O O . TYR A 1 91 ? 7.935 4.099 6.402 1.00 94.56 91 TYR A O 1
ATOM 749 N N . HIS A 1 92 ? 6.605 3.539 8.118 1.00 94.88 92 HIS A N 1
ATOM 750 C CA . HIS A 1 92 ? 5.678 2.775 7.283 1.00 94.88 92 HIS A CA 1
ATOM 751 C C . HIS A 1 92 ? 4.880 3.660 6.318 1.00 94.88 92 HIS A C 1
ATOM 753 O O . HIS A 1 92 ? 4.713 3.292 5.159 1.00 94.88 92 HIS A O 1
ATOM 759 N N . LEU A 1 93 ? 4.468 4.862 6.729 1.00 96.56 93 LEU A N 1
ATOM 760 C CA . LEU A 1 93 ? 3.853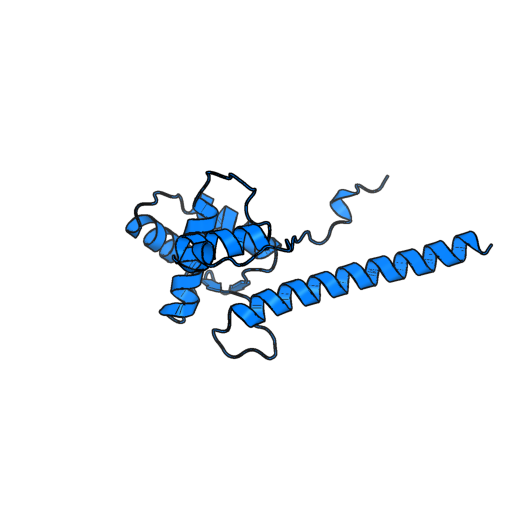 5.838 5.822 1.00 96.56 93 LEU A CA 1
ATOM 761 C C . LEU A 1 93 ? 4.804 6.245 4.692 1.00 96.56 93 LEU A C 1
ATOM 763 O O . LEU A 1 93 ? 4.374 6.413 3.553 1.00 96.56 93 LEU A O 1
ATOM 767 N N . LEU A 1 94 ? 6.104 6.365 4.974 1.00 93.19 94 LEU A N 1
ATOM 768 C CA . LEU A 1 94 ? 7.112 6.617 3.948 1.00 93.19 94 LEU A CA 1
ATOM 769 C C . LEU A 1 94 ? 7.242 5.432 2.981 1.00 93.19 94 LEU A C 1
ATOM 771 O O . LEU A 1 94 ? 7.357 5.660 1.778 1.00 93.19 94 LEU A O 1
ATOM 775 N N . GLN A 1 95 ? 7.198 4.190 3.473 1.00 90.81 95 GLN A N 1
ATOM 776 C CA . GLN A 1 95 ? 7.181 2.996 2.616 1.00 90.81 95 GLN A CA 1
ATOM 777 C C . GLN A 1 95 ? 5.943 2.973 1.713 1.00 90.81 95 GLN A C 1
ATOM 779 O O . GLN A 1 95 ? 6.076 2.824 0.501 1.00 90.81 95 GLN A O 1
ATOM 784 N N . LEU A 1 96 ? 4.756 3.211 2.277 1.00 92.81 96 LEU A N 1
ATOM 785 C CA . LEU A 1 96 ? 3.506 3.281 1.518 1.00 92.81 96 LEU A CA 1
ATOM 786 C C . LEU A 1 96 ? 3.533 4.414 0.485 1.00 92.81 96 LEU A C 1
ATOM 788 O O . LEU A 1 96 ? 3.073 4.236 -0.639 1.00 92.81 96 LEU A O 1
ATOM 792 N N . LYS A 1 97 ? 4.115 5.569 0.832 1.00 92.25 97 LYS A N 1
ATOM 793 C CA . LYS A 1 97 ? 4.273 6.694 -0.097 1.00 92.25 97 LYS A CA 1
ATOM 794 C C . LYS A 1 97 ? 5.197 6.331 -1.257 1.00 92.25 97 LYS A C 1
ATOM 796 O O . LYS A 1 97 ? 4.889 6.665 -2.396 1.00 92.25 97 LYS A O 1
ATOM 801 N N . LYS A 1 98 ? 6.315 5.649 -0.984 1.00 87.31 98 LYS A N 1
ATOM 802 C CA . LYS A 1 98 ? 7.240 5.166 -2.024 1.00 87.31 98 LYS A CA 1
ATOM 803 C C . LYS A 1 98 ? 6.578 4.143 -2.949 1.00 87.31 98 LYS A C 1
ATOM 805 O O . LYS A 1 98 ? 6.816 4.190 -4.146 1.00 87.31 98 LYS A O 1
ATOM 810 N N . ALA A 1 99 ? 5.703 3.296 -2.410 1.00 85.44 99 ALA A N 1
ATOM 811 C CA . ALA A 1 99 ? 4.877 2.374 -3.191 1.00 85.44 99 ALA A CA 1
ATOM 812 C C . ALA A 1 99 ? 3.723 3.070 -3.948 1.00 85.44 99 ALA A C 1
ATOM 814 O O . ALA A 1 99 ? 2.951 2.413 -4.640 1.00 85.44 99 ALA A O 1
ATOM 815 N N . GLY A 1 100 ? 3.560 4.389 -3.794 1.00 88.62 100 GLY A N 1
ATOM 816 C CA . GLY A 1 100 ? 2.470 5.153 -4.400 1.00 88.62 100 GLY A CA 1
ATOM 817 C C . GLY A 1 100 ? 1.101 4.919 -3.760 1.00 88.62 100 GLY A C 1
ATOM 818 O O . GLY A 1 100 ? 0.119 5.449 -4.254 1.00 88.62 100 GLY A O 1
ATOM 819 N N . LEU A 1 101 ? 1.015 4.169 -2.660 1.00 90.69 101 LEU A N 1
ATOM 820 C CA . LEU A 1 101 ? -0.247 3.791 -2.017 1.00 90.69 101 LEU A CA 1
ATOM 821 C C . LEU A 1 101 ? -0.852 4.879 -1.137 1.00 90.69 101 LEU A C 1
ATOM 823 O O . LEU A 1 101 ? -2.050 4.854 -0.873 1.00 90.69 101 LEU A O 1
ATOM 827 N N . VAL A 1 102 ? -0.040 5.829 -0.674 1.00 93.88 102 VAL A N 1
ATOM 828 C CA . VAL A 1 102 ? -0.523 6.996 0.070 1.00 93.88 102 VAL A CA 1
ATOM 829 C C . VAL A 1 102 ? 0.105 8.272 -0.469 1.00 93.88 102 VAL A C 1
ATOM 831 O O . VAL A 1 102 ? 1.291 8.321 -0.806 1.00 93.88 102 VAL A O 1
ATOM 834 N N . LYS A 1 103 ? -0.684 9.342 -0.496 1.00 93.62 103 LYS A N 1
ATOM 835 C CA . LYS A 1 103 ? -0.221 10.713 -0.700 1.00 93.62 103 LYS A CA 1
ATOM 836 C C . LYS A 1 103 ? -0.184 11.440 0.640 1.00 93.62 103 LYS A C 1
ATOM 838 O O . LYS A 1 103 ? -0.952 11.134 1.546 1.00 93.62 103 LYS A O 1
ATOM 843 N N . ARG A 1 104 ? 0.726 12.410 0.759 1.00 95.31 104 ARG A N 1
ATOM 844 C CA . ARG A 1 104 ? 0.810 13.308 1.918 1.00 95.31 104 ARG A CA 1
ATOM 845 C C . ARG A 1 104 ? 0.489 14.727 1.472 1.00 95.31 104 ARG A C 1
ATOM 847 O O . ARG A 1 104 ? 1.206 15.255 0.626 1.00 95.31 104 ARG A O 1
ATOM 854 N N . ASN A 1 105 ? -0.521 15.348 2.071 1.00 93.25 105 ASN A N 1
ATOM 855 C CA . ASN A 1 105 ? -0.906 16.734 1.824 1.00 93.25 105 ASN A CA 1
ATOM 856 C C . ASN A 1 105 ? -0.975 17.501 3.149 1.00 93.25 105 ASN A C 1
ATOM 858 O O . ASN A 1 105 ? -1.704 17.108 4.053 1.00 93.25 105 ASN A O 1
ATOM 862 N N . LYS A 1 106 ? -0.183 18.573 3.297 1.00 93.62 106 LYS A N 1
ATOM 863 C CA . LYS A 1 106 ? -0.124 19.403 4.523 1.00 93.62 106 LYS A CA 1
ATOM 864 C C . LYS A 1 106 ? -0.051 18.589 5.832 1.00 93.62 106 LYS A C 1
ATOM 866 O O . LYS A 1 106 ? -0.706 18.910 6.815 1.00 93.62 106 LYS A O 1
ATOM 871 N N . GLY A 1 107 ? 0.738 17.511 5.839 1.00 93.38 107 GLY A N 1
ATOM 872 C CA . GLY A 1 107 ? 0.909 16.650 7.017 1.00 93.38 107 GLY A CA 1
ATOM 873 C C . GLY A 1 107 ? -0.110 15.517 7.169 1.00 93.38 107 GLY A C 1
ATOM 874 O O . GLY A 1 107 ? 0.150 14.613 7.958 1.00 93.38 107 GLY A O 1
ATOM 875 N N . ARG A 1 108 ? -1.186 15.519 6.380 1.00 96.62 108 ARG A N 1
ATOM 876 C CA . ARG A 1 108 ? -2.241 14.500 6.372 1.00 96.62 108 ARG A CA 1
ATOM 877 C C . ARG A 1 108 ? -2.014 13.474 5.275 1.00 96.62 108 ARG A C 1
ATOM 879 O O . ARG A 1 108 ? -1.351 13.776 4.279 1.00 96.62 108 ARG A O 1
ATOM 886 N N . TYR A 1 109 ? -2.537 12.273 5.473 1.00 96.38 109 TYR A N 1
ATOM 887 C CA . TYR A 1 109 ? -2.349 11.139 4.579 1.00 96.38 109 TYR A CA 1
ATOM 888 C C . TYR A 1 109 ? -3.682 10.669 4.017 1.00 96.38 109 TYR A C 1
ATOM 890 O O . TYR A 1 109 ? -4.678 10.610 4.727 1.00 96.38 109 TYR A O 1
ATOM 898 N N . SER A 1 110 ? -3.687 10.309 2.743 1.00 93.81 110 SER A N 1
ATOM 899 C CA . SER A 1 110 ? -4.838 9.699 2.082 1.00 93.81 110 SER A CA 1
ATOM 900 C C . SER A 1 110 ? -4.375 8.758 0.987 1.00 93.81 110 SER A C 1
ATOM 902 O O . SER A 1 110 ? -3.223 8.818 0.545 1.00 93.81 110 SER A O 1
ATOM 904 N N . PHE A 1 111 ? -5.261 7.878 0.534 1.00 92.38 111 PHE A N 1
ATOM 905 C CA . PHE A 1 111 ? -5.012 7.145 -0.701 1.00 92.38 111 PHE A CA 1
ATOM 906 C C . PHE A 1 111 ? -4.995 8.144 -1.876 1.00 92.38 111 PHE A C 1
ATOM 908 O O . PHE A 1 111 ? -5.696 9.166 -1.831 1.00 92.38 111 PHE A O 1
ATOM 915 N N . PRO A 1 112 ? -4.184 7.916 -2.927 1.00 88.25 112 PRO A N 1
ATOM 916 C CA . PRO A 1 112 ? -4.300 8.664 -4.175 1.00 88.25 112 PRO A CA 1
ATOM 917 C C . PRO A 1 112 ? -5.749 8.662 -4.665 1.00 88.25 112 PRO A C 1
ATOM 919 O O . PRO A 1 112 ? -6.536 7.832 -4.235 1.00 88.25 112 PRO A O 1
ATOM 922 N N . GLN A 1 113 ? -6.126 9.580 -5.545 1.00 82.62 113 GLN A N 1
ATOM 923 C CA . GLN A 1 113 ? -7.408 9.477 -6.246 1.00 82.62 113 GLN A CA 1
ATOM 924 C C . GLN A 1 113 ? -7.107 9.165 -7.700 1.00 82.62 113 GLN A C 1
ATOM 926 O O . GLN A 1 113 ? -6.240 9.818 -8.287 1.00 82.62 113 GLN A O 1
ATOM 931 N N . SER A 1 114 ? -7.794 8.168 -8.256 1.00 78.94 114 SER A N 1
ATOM 932 C CA . SER A 1 114 ? -7.860 8.037 -9.709 1.00 78.94 114 SER A CA 1
ATOM 933 C C . SER A 1 114 ? -8.526 9.299 -10.282 1.00 78.94 114 SER A C 1
ATOM 935 O O . SER A 1 114 ? -9.456 9.809 -9.650 1.00 78.94 114 SER A O 1
ATOM 937 N N . PRO A 1 115 ? -8.083 9.820 -11.442 1.00 73.81 115 PRO A N 1
ATOM 938 C CA . PRO A 1 115 ? -8.726 10.959 -12.105 1.00 73.81 115 PRO A CA 1
ATOM 939 C C . PRO A 1 115 ? -10.233 10.774 -12.331 1.00 73.81 115 PRO A C 1
ATOM 941 O O . PRO A 1 115 ? -10.969 11.753 -12.384 1.00 73.81 115 PRO A O 1
ATOM 944 N N . GLU A 1 116 ? -10.674 9.521 -12.443 1.00 71.44 116 GLU A N 1
ATOM 945 C CA . GLU A 1 116 ? -12.056 9.128 -12.734 1.00 71.44 116 GLU A CA 1
ATOM 946 C C . GLU A 1 116 ? -12.839 8.694 -11.481 1.00 71.44 116 GLU A C 1
ATOM 948 O O . GLU A 1 116 ? -14.027 8.401 -11.572 1.00 71.44 116 GLU A O 1
ATOM 953 N N . ALA A 1 117 ? -12.196 8.633 -10.308 1.00 71.44 117 ALA A N 1
ATOM 954 C CA . ALA A 1 117 ? -12.814 8.110 -9.092 1.00 71.44 117 ALA A CA 1
ATOM 955 C C . ALA A 1 117 ? -13.541 9.185 -8.276 1.00 71.44 117 ALA A C 1
ATOM 957 O O . ALA A 1 117 ? -13.032 10.290 -8.053 1.00 71.44 117 ALA A O 1
ATOM 958 N N . GLU A 1 118 ? -14.695 8.810 -7.722 1.00 69.94 118 GLU A N 1
ATOM 959 C CA . GLU A 1 118 ? -15.369 9.600 -6.697 1.00 69.94 118 GLU A CA 1
ATOM 960 C C . GLU A 1 118 ? -14.505 9.736 -5.430 1.00 69.94 118 GLU A C 1
ATOM 962 O O . GLU A 1 118 ? -13.611 8.935 -5.123 1.00 69.94 118 GLU A O 1
ATOM 967 N N . LYS A 1 119 ? -14.758 10.791 -4.652 1.00 66.31 119 LYS A N 1
ATOM 968 C CA . LYS A 1 119 ? -14.034 11.023 -3.400 1.00 66.31 119 LYS A CA 1
ATOM 969 C C . LYS A 1 119 ? -14.330 9.904 -2.400 1.00 66.31 119 LYS A C 1
ATOM 971 O O . LYS A 1 119 ? -15.451 9.780 -1.930 1.00 66.31 119 LYS A O 1
ATOM 976 N N . GLY A 1 120 ? -13.292 9.159 -2.018 1.00 67.38 120 GLY A N 1
ATOM 977 C CA . GLY A 1 120 ? -13.390 8.061 -1.049 1.00 67.38 120 GLY A CA 1
ATOM 978 C C . GLY A 1 120 ? -13.332 6.663 -1.664 1.00 67.38 120 GLY A C 1
ATOM 979 O O . GLY A 1 120 ? -13.260 5.694 -0.911 1.00 67.38 120 GLY A O 1
ATOM 980 N N . ASP A 1 121 ? -13.275 6.538 -2.993 1.00 84.06 121 ASP A N 1
ATOM 981 C CA . ASP A 1 121 ? -13.112 5.242 -3.655 1.00 84.06 121 ASP A CA 1
ATOM 982 C C . ASP A 1 121 ? -11.656 4.747 -3.596 1.00 84.06 121 ASP A C 1
ATOM 984 O O . ASP A 1 121 ? -10.840 4.941 -4.498 1.00 84.06 121 ASP A O 1
ATOM 988 N N . VAL A 1 122 ? -11.321 4.099 -2.479 1.00 87.12 122 VAL A N 1
ATOM 989 C CA . VAL A 1 122 ? -9.996 3.513 -2.236 1.00 87.12 122 VAL A CA 1
ATOM 990 C C . VAL A 1 122 ? -9.690 2.369 -3.207 1.00 87.12 122 VAL A C 1
ATOM 992 O O . VAL A 1 122 ? -8.524 2.173 -3.557 1.00 87.12 122 VAL A O 1
ATOM 995 N N . ALA A 1 123 ? -10.704 1.620 -3.651 1.00 89.75 123 ALA A N 1
ATOM 996 C CA . ALA A 1 123 ? -10.513 0.467 -4.525 1.00 89.75 123 ALA A CA 1
ATOM 997 C C . ALA A 1 123 ? -9.990 0.912 -5.895 1.00 89.75 123 ALA A C 1
ATOM 999 O O . ALA A 1 123 ? -8.907 0.480 -6.303 1.00 89.75 123 ALA A O 1
ATOM 1000 N N . SER A 1 124 ? -10.687 1.855 -6.536 1.00 88.00 124 SER A N 1
ATOM 1001 C CA . SER A 1 124 ? -10.275 2.419 -7.827 1.00 88.00 124 SER A CA 1
ATOM 1002 C C . SER A 1 124 ? -8.910 3.097 -7.749 1.00 88.00 124 SER A C 1
ATOM 1004 O O . SER A 1 124 ? -8.107 3.025 -8.677 1.00 88.00 124 SER A O 1
ATOM 1006 N N . SER A 1 125 ? -8.597 3.730 -6.621 1.00 85.19 125 SER A N 1
ATOM 1007 C CA . SER A 1 125 ? -7.303 4.374 -6.411 1.00 85.19 125 SER A CA 1
ATOM 1008 C C . SER A 1 125 ? -6.128 3.406 -6.337 1.00 85.19 125 SER A C 1
ATOM 1010 O O . SER A 1 125 ? -5.069 3.671 -6.919 1.00 85.19 125 SER A O 1
ATOM 1012 N N . ILE A 1 126 ? -6.291 2.293 -5.616 1.00 89.56 126 ILE A N 1
ATOM 1013 C CA . ILE A 1 126 ? -5.268 1.246 -5.545 1.00 89.56 126 ILE A CA 1
ATOM 1014 C C . ILE A 1 126 ? -5.095 0.622 -6.931 1.00 89.56 126 ILE A C 1
ATOM 1016 O O . ILE A 1 126 ? -3.966 0.527 -7.414 1.00 89.56 126 ILE A O 1
ATOM 1020 N N . GLU A 1 127 ? -6.195 0.268 -7.597 1.00 91.06 127 GLU A N 1
ATOM 1021 C CA . GLU A 1 127 ? -6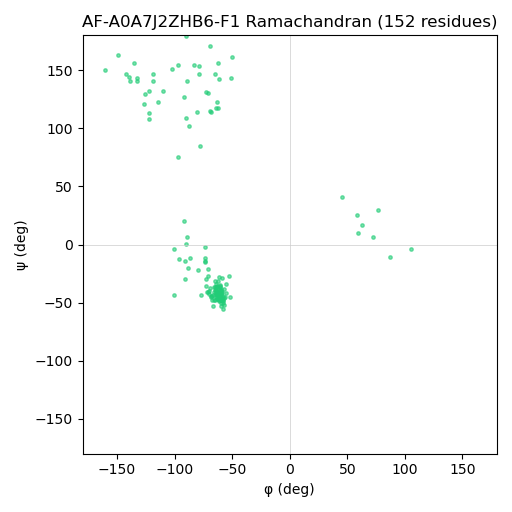.171 -0.315 -8.939 1.00 91.06 127 GLU A CA 1
ATOM 1022 C C . GLU A 1 127 ? -5.455 0.593 -9.948 1.00 91.06 127 GLU A C 1
ATOM 1024 O O . GLU A 1 127 ? -4.508 0.156 -10.606 1.00 91.06 127 GLU A O 1
ATOM 1029 N N . TYR A 1 128 ? -5.849 1.867 -10.024 1.00 89.44 128 TYR A N 1
ATOM 1030 C CA . TYR A 1 128 ? -5.242 2.854 -10.916 1.00 89.44 128 TYR A CA 1
ATOM 1031 C C . TYR A 1 128 ? -3.733 2.979 -10.686 1.00 89.44 128 TYR A C 1
ATOM 1033 O O . TYR A 1 128 ? -2.951 2.971 -11.637 1.00 89.44 128 TYR A O 1
ATOM 1041 N N . THR A 1 129 ? -3.309 3.050 -9.421 1.00 88.44 129 THR A N 1
ATOM 1042 C CA . THR A 1 129 ? -1.890 3.184 -9.064 1.00 88.44 129 THR A CA 1
ATOM 1043 C C . THR A 1 129 ? -1.076 2.009 -9.602 1.00 88.44 129 THR A C 1
ATOM 1045 O O . THR A 1 129 ? -0.042 2.215 -10.240 1.00 88.44 129 THR A O 1
ATOM 1048 N N . TYR A 1 130 ? -1.552 0.783 -9.390 1.00 90.62 130 TYR A N 1
ATOM 1049 C CA . TYR A 1 130 ? -0.844 -0.419 -9.821 1.00 90.62 130 TYR A CA 1
ATOM 1050 C C . TYR A 1 130 ? -0.875 -0.622 -11.333 1.00 90.62 130 TYR A C 1
ATOM 1052 O O . TYR A 1 130 ? 0.160 -0.966 -11.908 1.00 90.62 130 TYR A O 1
ATOM 1060 N N . LYS A 1 131 ? -2.015 -0.370 -11.988 1.00 91.12 131 LYS A N 1
ATOM 1061 C CA . LYS A 1 131 ? -2.122 -0.438 -13.452 1.00 91.12 131 LYS A CA 1
ATOM 1062 C C . LYS A 1 131 ? -1.165 0.541 -14.116 1.00 91.12 131 LYS A C 1
ATOM 1064 O O . LYS A 1 131 ? -0.307 0.113 -14.881 1.00 91.12 131 LYS A O 1
ATOM 1069 N N . ARG A 1 132 ? -1.216 1.816 -13.724 1.00 90.25 132 ARG A N 1
ATOM 1070 C CA . ARG A 1 132 ? -0.346 2.866 -14.265 1.00 90.25 132 ARG A CA 1
ATOM 1071 C C . ARG A 1 132 ? 1.136 2.535 -14.079 1.00 90.25 132 ARG A C 1
ATOM 1073 O O . ARG A 1 132 ? 1.918 2.658 -15.014 1.00 90.25 132 ARG A O 1
ATOM 1080 N N . ASN A 1 133 ? 1.537 2.092 -12.884 1.00 89.06 133 ASN A N 1
ATOM 1081 C CA . ASN A 1 133 ? 2.936 1.735 -12.625 1.00 89.06 133 ASN A CA 1
ATOM 1082 C C . ASN A 1 133 ? 3.377 0.508 -13.453 1.00 89.06 133 ASN A C 1
ATOM 1084 O O . ASN A 1 133 ? 4.504 0.472 -13.948 1.00 89.06 133 ASN A O 1
ATOM 1088 N N . SER A 1 134 ? 2.485 -0.472 -13.644 1.00 91.31 134 SER A N 1
ATOM 1089 C CA . SER A 1 134 ? 2.738 -1.657 -14.477 1.00 91.31 134 SER A CA 1
ATOM 1090 C C . SER A 1 134 ? 2.892 -1.296 -15.951 1.00 91.31 134 SER A C 1
ATOM 1092 O O . SER A 1 134 ? 3.851 -1.723 -16.591 1.00 91.31 134 SER A O 1
ATOM 1094 N N . GLU A 1 135 ? 1.986 -0.481 -16.486 1.00 93.25 135 GLU A N 1
ATOM 1095 C CA . GLU A 1 135 ? 2.023 0.004 -17.869 1.00 93.25 135 GLU A CA 1
ATOM 1096 C C . GLU A 1 135 ? 3.325 0.755 -18.166 1.00 93.25 135 GLU A C 1
ATOM 1098 O O . GLU A 1 135 ? 3.983 0.494 -19.175 1.00 93.25 135 GLU A O 1
ATOM 1103 N N . GLU A 1 136 ? 3.745 1.626 -17.248 1.00 92.38 136 GLU A N 1
ATOM 1104 C CA . GLU A 1 136 ? 5.008 2.358 -17.336 1.00 92.38 136 GLU A CA 1
ATOM 1105 C C . GLU A 1 136 ? 6.231 1.429 -17.352 1.00 92.38 136 GLU A C 1
ATOM 1107 O O . GLU A 1 136 ? 7.133 1.594 -18.180 1.00 92.38 136 GLU A O 1
ATOM 1112 N N . ALA A 1 137 ? 6.256 0.408 -16.489 1.00 93.38 137 ALA A N 1
ATOM 1113 C CA . ALA A 1 137 ? 7.324 -0.589 -16.481 1.00 93.38 137 ALA A CA 1
ATOM 1114 C C . ALA A 1 137 ? 7.365 -1.392 -17.796 1.00 93.38 137 ALA A C 1
ATOM 1116 O O . ALA A 1 137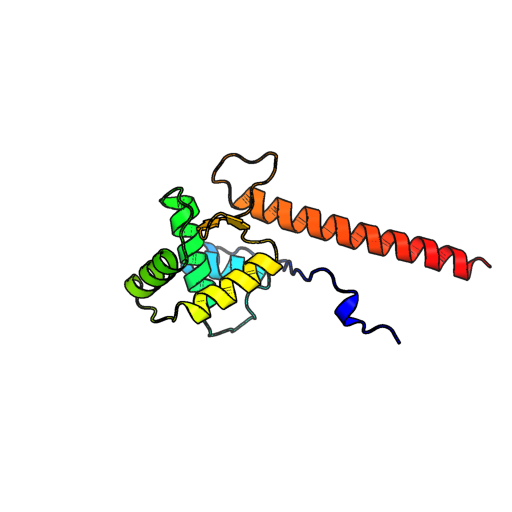 ? 8.425 -1.524 -18.416 1.00 93.38 137 ALA A O 1
ATOM 1117 N N . PHE A 1 138 ? 6.214 -1.874 -18.275 1.00 95.75 138 PHE A N 1
ATOM 1118 C CA . PHE A 1 138 ? 6.126 -2.627 -19.529 1.00 95.75 138 PHE A CA 1
ATOM 1119 C C . PHE A 1 138 ? 6.501 -1.791 -20.754 1.00 95.75 138 PHE A C 1
ATOM 1121 O O . PHE A 1 138 ? 7.122 -2.319 -21.680 1.00 95.75 138 PHE A O 1
ATOM 1128 N N . ARG A 1 139 ? 6.192 -0.489 -20.758 1.00 97.12 139 ARG A N 1
ATOM 1129 C CA . ARG A 1 139 ? 6.623 0.437 -21.812 1.00 97.12 139 ARG A CA 1
ATOM 1130 C C . ARG A 1 139 ? 8.147 0.457 -21.945 1.00 97.12 139 ARG A C 1
ATOM 1132 O O . ARG A 1 139 ? 8.659 0.234 -23.041 1.00 97.12 139 ARG A O 1
ATOM 1139 N N . LYS A 1 140 ? 8.868 0.627 -20.832 1.00 96.12 140 LYS A N 1
ATOM 1140 C CA . LYS A 1 140 ? 10.343 0.647 -20.811 1.00 96.12 140 LYS A CA 1
ATOM 1141 C C . LYS A 1 140 ? 10.950 -0.698 -21.216 1.00 96.12 140 LYS A C 1
ATOM 1143 O O . LYS A 1 140 ? 11.913 -0.737 -21.979 1.00 96.12 140 LYS A O 1
ATOM 1148 N N . ILE A 1 141 ? 10.354 -1.810 -20.775 1.00 96.88 141 ILE A N 1
ATOM 1149 C CA . ILE A 1 141 ? 10.764 -3.161 -21.198 1.00 96.88 141 ILE A CA 1
ATOM 1150 C C . ILE A 1 141 ? 10.606 -3.321 -22.716 1.00 96.88 141 ILE A C 1
ATOM 1152 O O . ILE A 1 141 ? 11.515 -3.809 -23.389 1.00 96.88 141 ILE A O 1
ATOM 1156 N N . LYS A 1 142 ? 9.477 -2.878 -23.282 1.00 98.19 142 LYS A N 1
ATOM 1157 C CA . LYS A 1 142 ? 9.230 -2.934 -24.728 1.00 98.19 142 LYS A CA 1
ATOM 1158 C C . LYS A 1 142 ? 10.252 -2.108 -25.508 1.00 98.19 142 LYS A C 1
ATOM 1160 O O . LYS A 1 142 ? 10.772 -2.589 -26.513 1.00 98.19 142 LYS A O 1
ATOM 1165 N N . GLU A 1 143 ? 10.563 -0.898 -25.051 1.00 98.00 143 GLU A N 1
ATOM 1166 C CA . GLU A 1 143 ? 11.604 -0.055 -25.650 1.00 98.00 143 GLU A CA 1
ATOM 1167 C C . GLU A 1 143 ? 12.970 -0.756 -25.643 1.00 98.00 143 GLU A C 1
ATOM 1169 O O . GLU A 1 143 ? 13.625 -0.836 -26.687 1.00 98.00 143 GLU A O 1
ATOM 1174 N N . ALA A 1 144 ? 13.360 -1.352 -24.512 1.00 97.88 144 ALA A N 1
ATOM 1175 C CA . ALA A 1 144 ? 14.602 -2.112 -24.394 1.00 97.88 144 ALA A CA 1
ATOM 1176 C C . ALA A 1 144 ? 14.652 -3.305 -25.368 1.00 97.88 144 ALA A C 1
ATOM 1178 O O . ALA A 1 144 ? 15.654 -3.500 -26.059 1.00 97.88 144 ALA A O 1
ATOM 1179 N N . LEU A 1 145 ? 13.560 -4.067 -25.493 1.00 98.31 145 LEU A N 1
ATOM 1180 C CA . LEU A 1 145 ? 13.467 -5.198 -26.426 1.00 98.31 145 LEU A CA 1
ATOM 1181 C C . LEU A 1 145 ? 13.552 -4.762 -27.895 1.00 98.31 145 LEU A C 1
ATOM 1183 O O . LEU A 1 145 ? 14.172 -5.453 -28.706 1.00 98.31 145 LEU A O 1
ATOM 1187 N N . VAL A 1 146 ? 12.976 -3.610 -28.254 1.00 98.19 146 VAL A N 1
ATOM 1188 C CA . VAL A 1 146 ? 13.095 -3.046 -29.609 1.00 98.19 146 VAL A CA 1
ATOM 1189 C C . VAL A 1 146 ? 14.548 -2.697 -29.926 1.00 98.19 146 VAL A C 1
ATOM 1191 O O . VAL A 1 146 ? 15.033 -3.023 -31.012 1.00 98.19 146 VAL A O 1
ATOM 1194 N N . VAL A 1 147 ? 15.255 -2.057 -28.990 1.00 98.19 147 VAL A N 1
ATOM 1195 C CA . VAL A 1 147 ? 16.680 -1.732 -29.144 1.00 98.19 147 VAL A CA 1
ATOM 1196 C C . VAL A 1 147 ? 17.507 -3.011 -29.290 1.00 98.19 147 VAL A C 1
ATOM 1198 O O . VAL A 1 147 ? 18.272 -3.133 -30.248 1.00 98.19 147 VAL A O 1
ATOM 1201 N N . LEU A 1 148 ? 17.290 -3.992 -28.412 1.00 97.88 148 LEU A N 1
ATOM 1202 C CA . LEU A 1 148 ? 17.988 -5.276 -28.431 1.00 97.88 148 LEU A CA 1
ATOM 1203 C C . LEU A 1 148 ? 17.757 -6.039 -29.747 1.00 97.88 148 LEU A C 1
ATOM 1205 O O . LEU A 1 148 ? 18.703 -6.530 -30.361 1.00 97.88 148 LEU A O 1
ATOM 1209 N N . SER A 1 149 ? 16.517 -6.079 -30.245 1.00 97.69 149 SER A N 1
ATOM 1210 C CA . SER A 1 149 ? 16.200 -6.735 -31.518 1.00 97.69 149 SER A CA 1
ATOM 1211 C C . SER A 1 149 ? 16.902 -6.088 -32.714 1.00 97.69 149 SER A C 1
ATOM 1213 O O . SER A 1 149 ? 17.197 -6.792 -33.678 1.00 97.69 149 SER A O 1
ATOM 1215 N N . ARG A 1 150 ? 17.152 -4.772 -32.697 1.00 97.38 150 ARG A N 1
ATOM 1216 C CA . ARG A 1 150 ? 17.894 -4.084 -33.769 1.00 97.38 150 ARG A CA 1
ATOM 1217 C C . ARG A 1 150 ? 19.384 -4.408 -33.738 1.00 97.38 150 ARG A C 1
ATOM 1219 O O . ARG A 1 150 ? 20.011 -4.385 -34.790 1.00 97.38 150 ARG A O 1
ATOM 1226 N N . MET A 1 151 ? 19.935 -4.698 -32.559 1.00 96.88 151 MET A N 1
ATOM 1227 C CA . MET A 1 151 ? 21.338 -5.087 -32.403 1.00 96.88 151 MET A CA 1
ATOM 1228 C C . MET A 1 151 ? 21.602 -6.482 -32.976 1.00 96.88 151 MET A C 1
ATOM 1230 O O . MET A 1 151 ? 22.577 -6.644 -33.692 1.00 96.88 151 MET A O 1
ATOM 1234 N N . TYR A 1 152 ? 20.710 -7.452 -32.745 1.00 96.94 152 TYR A N 1
ATOM 1235 C CA . TYR A 1 152 ? 20.857 -8.821 -33.272 1.00 96.94 152 TYR A CA 1
ATOM 1236 C C . TYR A 1 152 ? 20.593 -8.978 -34.777 1.00 96.94 152 TYR A C 1
ATOM 1238 O O . TYR A 1 152 ? 20.891 -10.023 -35.343 1.00 96.94 152 TYR A O 1
ATOM 1246 N N . ARG A 1 153 ? 19.972 -7.986 -35.426 1.00 92.00 153 ARG A N 1
ATOM 1247 C CA . ARG A 1 153 ? 19.691 -8.001 -36.876 1.00 92.00 153 ARG A CA 1
ATOM 1248 C C . ARG A 1 153 ? 20.817 -7.384 -37.718 1.00 92.00 153 ARG A C 1
ATOM 1250 O O . ARG A 1 153 ? 20.652 -7.278 -38.930 1.00 92.00 153 ARG A O 1
ATOM 1257 N N . LYS A 1 154 ? 21.892 -6.923 -37.079 1.00 61.19 154 LYS A N 1
ATOM 1258 C CA . LYS A 1 154 ? 23.128 -6.463 -37.720 1.00 61.19 154 LYS A CA 1
ATOM 1259 C C . LYS A 1 154 ? 24.169 -7.568 -37.653 1.00 61.19 154 LYS A C 1
ATOM 1261 O O . LYS A 1 154 ? 24.965 -7.633 -38.609 1.00 61.19 154 LYS A O 1
#

Radius of gyration: 18.37 Å; Cα contacts (8 Å, |Δi|>4): 138; chains: 1; bounding box: 45×37×60 Å

Mean predicted aligned error: 4.74 Å